Protein AF-A0A4V5N648-F1 (afdb_monomer_lite)

Secondary structure (DSSP, 8-state):
---------------------B--B---TTSTTTT-BEEEETTEEEESS-------HHHHHTTSS-S-SS--EEEEEBEEEES---TT--BEEE-TTT-BEEEPPTT-----TT-B---EEEEE-SS-EEEEETT--BPBP-

InterPro domains:
  IPR052820 PhiA domain-containing protein [PTHR42047] (5-139)

Foldseek 3Di:
DDDDDDDDDDDDDDPPPDFDKDWDADPDPPDPLHRFTFADDPQFTAGHDWHPADDDPVQVVVVQADPDRGWIWTDQAFFIFTSGRAALGWTWWQDPPPRTIGTDDGNHVDDDPPIGGTQWHWADDPPGIDIAHDPHGDGDYD

Sequence (142 aa):
MKTAIALASLAAFTTSVQAQYFGLTAIHSGSPIHFLPVNAAGGTLRLGGISAHYCPETVQHEGACPDT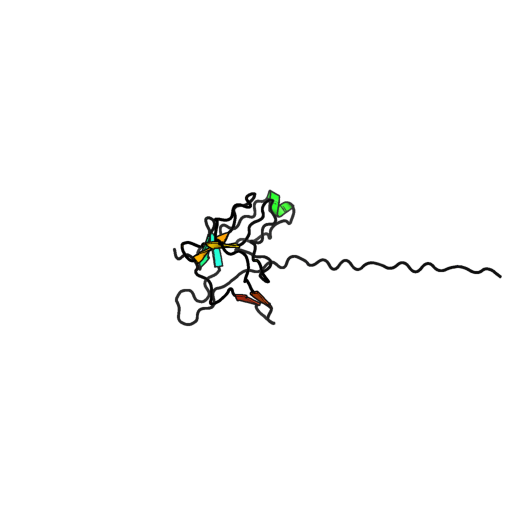VVTNFLGGNGGLSMGALVPGGQVAYVDPKCGAVKYTEPHSAFIPAGAVTDGFSFSQGSSFGILSWGEGFIAAGR

Radius of gyration: 19.96 Å; chains: 1; bounding box: 35×39×83 Å

Organism: NCBI:txid329885

Structure (mmCIF, N/CA/C/O backbone):
data_AF-A0A4V5N648-F1
#
_entry.id   AF-A0A4V5N648-F1
#
loop_
_atom_site.group_PDB
_atom_site.id
_atom_site.type_symbol
_atom_site.label_atom_id
_atom_site.label_alt_id
_atom_site.label_comp_id
_atom_site.label_asym_id
_atom_site.label_entity_id
_atom_site.label_seq_id
_atom_site.pdbx_PDB_ins_code
_atom_site.Cartn_x
_atom_site.Cartn_y
_atom_site.Cartn_z
_atom_site.occupancy
_atom_site.B_iso_or_equiv
_atom_site.auth_seq_id
_atom_site.auth_comp_id
_atom_site.auth_asym_id
_atom_site.auth_atom_id
_atom_site.pdbx_PDB_model_num
ATOM 1 N N . MET A 1 1 ? -19.433 19.936 -65.448 1.00 37.94 1 MET A N 1
ATOM 2 C CA . MET A 1 1 ? -19.658 20.333 -64.041 1.00 37.94 1 MET A CA 1
ATOM 3 C C . MET A 1 1 ? -18.970 19.277 -63.182 1.00 37.94 1 MET A C 1
ATOM 5 O O . MET A 1 1 ? -19.288 18.109 -63.343 1.00 37.94 1 MET A O 1
ATOM 9 N N . LYS A 1 2 ? -17.920 19.642 -62.435 1.00 38.72 2 LYS A N 1
ATOM 10 C CA . LYS A 1 2 ? -17.055 18.714 -61.679 1.00 38.72 2 LYS A CA 1
ATOM 11 C C . LYS A 1 2 ? -17.545 18.654 -60.232 1.00 38.72 2 LYS A C 1
ATOM 13 O O . LYS A 1 2 ? -17.472 19.661 -59.540 1.00 38.72 2 LYS A O 1
ATOM 18 N N . THR A 1 3 ? -18.046 17.506 -59.792 1.00 44.34 3 THR A N 1
ATOM 19 C CA . THR A 1 3 ? -18.434 17.261 -58.397 1.00 44.34 3 THR A CA 1
ATOM 20 C C . THR A 1 3 ? -17.281 16.581 -57.668 1.00 44.34 3 THR A C 1
ATOM 22 O O . THR A 1 3 ? -16.911 15.461 -58.013 1.00 44.34 3 THR A O 1
ATOM 25 N N . ALA A 1 4 ? -16.699 17.264 -56.683 1.00 47.47 4 ALA A N 1
ATOM 26 C CA . ALA A 1 4 ? -15.734 16.688 -55.754 1.00 47.47 4 ALA A CA 1
ATOM 27 C C . ALA A 1 4 ? -16.480 16.195 -54.506 1.00 47.47 4 ALA A C 1
ATOM 29 O O . ALA A 1 4 ? -17.243 16.946 -53.903 1.00 47.47 4 ALA A O 1
ATOM 30 N N . ILE A 1 5 ? -16.271 14.931 -54.141 1.00 55.22 5 ILE A N 1
ATOM 31 C CA . ILE A 1 5 ? -16.789 14.335 -52.907 1.00 55.22 5 ILE A CA 1
ATOM 32 C C . ILE A 1 5 ? -15.727 14.561 -51.830 1.00 55.22 5 ILE A C 1
ATOM 34 O O . ILE A 1 5 ? -14.611 14.059 -51.946 1.00 55.22 5 ILE A O 1
ATOM 38 N N . ALA A 1 6 ? -16.060 15.346 -50.807 1.00 50.88 6 ALA A N 1
ATOM 39 C CA . ALA A 1 6 ? -15.207 15.538 -49.641 1.00 50.88 6 ALA A CA 1
ATOM 40 C C . ALA A 1 6 ? -15.449 14.399 -48.637 1.00 50.88 6 ALA A C 1
ATOM 42 O O . ALA A 1 6 ? -16.556 14.237 -48.127 1.00 50.88 6 ALA A O 1
ATOM 43 N N . LEU A 1 7 ? -14.410 13.607 -48.366 1.00 53.62 7 LEU A N 1
ATOM 44 C CA . LEU A 1 7 ? -14.378 12.615 -47.292 1.00 53.62 7 LEU A CA 1
ATOM 45 C C . LEU A 1 7 ? -13.998 13.320 -45.984 1.00 53.62 7 LEU A C 1
ATOM 47 O O . LEU A 1 7 ? -12.883 13.820 -45.854 1.00 53.62 7 LEU A O 1
ATOM 51 N N . ALA A 1 8 ? -14.919 13.362 -45.022 1.00 54.91 8 ALA A N 1
ATOM 52 C CA . ALA A 1 8 ? -14.635 13.817 -43.665 1.00 54.91 8 ALA A CA 1
ATOM 53 C C . ALA A 1 8 ? -14.070 12.648 -42.842 1.00 54.91 8 ALA A C 1
ATOM 55 O O . ALA A 1 8 ? -14.751 11.649 -42.614 1.00 54.91 8 ALA A O 1
ATOM 56 N N . SER A 1 9 ? -12.816 12.757 -42.414 1.00 57.72 9 SER A N 1
ATOM 57 C CA . SER A 1 9 ? -12.150 11.805 -41.525 1.00 57.72 9 SER A CA 1
ATOM 58 C C . SER A 1 9 ? -12.596 12.022 -40.073 1.00 57.72 9 SER A C 1
ATOM 60 O O . SER A 1 9 ? -12.344 13.073 -39.487 1.00 57.72 9 SER A O 1
ATOM 62 N N . LEU A 1 10 ? -13.244 11.017 -39.471 1.00 57.16 10 LEU A N 1
ATOM 63 C CA . LEU A 1 10 ? -13.472 10.966 -38.023 1.00 57.16 10 LEU A CA 1
ATOM 64 C C . LEU A 1 10 ? -12.141 10.654 -37.323 1.00 57.16 10 LEU A C 1
ATOM 66 O O . LEU A 1 10 ? -11.649 9.529 -37.390 1.00 57.16 10 LEU A O 1
ATOM 70 N N . ALA A 1 11 ? -11.565 11.639 -36.638 1.00 60.41 11 ALA A N 1
ATOM 71 C CA . ALA A 1 11 ? -10.497 11.396 -35.678 1.00 60.41 11 ALA A CA 1
ATOM 72 C C . ALA A 1 11 ? -11.112 10.812 -34.395 1.00 60.41 11 ALA A C 1
ATOM 74 O O . ALA A 1 11 ? -11.889 11.478 -33.711 1.00 60.41 11 ALA A O 1
ATOM 75 N N . ALA A 1 12 ? -10.794 9.556 -34.079 1.00 58.69 12 ALA A N 1
ATOM 76 C CA . ALA A 1 12 ? -11.140 8.959 -32.797 1.00 58.69 12 ALA A CA 1
ATOM 77 C C . ALA A 1 12 ? -10.237 9.558 -31.707 1.00 58.69 12 ALA A C 1
ATOM 79 O O . ALA A 1 12 ? -9.022 9.373 -31.730 1.00 58.69 12 ALA A O 1
ATOM 80 N N . PHE A 1 13 ? -10.824 10.283 -30.754 1.00 57.81 13 PHE A N 1
ATOM 81 C CA . PHE A 1 13 ? -10.112 10.748 -29.567 1.00 57.81 13 PHE A CA 1
ATOM 82 C C . PHE A 1 13 ? -9.924 9.565 -28.615 1.00 57.81 13 PHE A C 1
ATOM 84 O O . PHE A 1 13 ? -10.855 9.158 -27.923 1.00 57.81 13 PHE A O 1
ATOM 91 N N . THR A 1 14 ? -8.725 8.989 -28.578 1.00 53.81 14 THR A N 1
ATOM 92 C CA . THR A 1 14 ? -8.356 8.046 -27.522 1.00 53.81 14 THR A CA 1
ATOM 93 C C . THR A 1 14 ? -8.073 8.853 -26.259 1.00 53.81 14 THR A C 1
ATOM 95 O O . THR A 1 14 ? -7.014 9.468 -26.136 1.00 53.81 14 THR A O 1
ATOM 98 N N . THR A 1 15 ? -9.015 8.898 -25.319 1.00 48.41 15 THR A N 1
ATOM 99 C CA . THR A 1 15 ? -8.741 9.435 -23.984 1.00 48.41 15 THR A CA 1
ATOM 100 C C . THR A 1 15 ? -7.768 8.490 -23.286 1.00 48.41 15 THR A C 1
ATOM 102 O O . THR A 1 15 ? -8.157 7.403 -22.858 1.00 48.41 15 THR A O 1
ATOM 105 N N . SER A 1 16 ? -6.497 8.873 -23.183 1.00 49.00 16 SER A N 1
ATOM 106 C CA . SER A 1 16 ? -5.552 8.184 -22.312 1.00 49.00 16 SER A CA 1
ATOM 107 C C . SER A 1 16 ? -5.986 8.429 -20.868 1.00 49.00 16 SER A C 1
ATOM 109 O O . SER A 1 16 ? -5.753 9.509 -20.322 1.00 49.00 16 SER A O 1
ATOM 111 N N . VAL A 1 17 ? -6.643 7.450 -20.243 1.00 51.03 17 VAL A N 1
ATOM 112 C CA . VAL A 1 17 ? -6.759 7.416 -18.782 1.00 51.03 17 VAL A CA 1
ATOM 113 C C . VAL A 1 17 ? -5.347 7.172 -18.269 1.00 51.03 17 VAL A C 1
ATOM 115 O O . VAL A 1 17 ? -4.882 6.037 -18.203 1.00 51.03 17 VAL A O 1
ATOM 118 N N . GLN A 1 18 ? -4.614 8.250 -18.001 1.00 53.19 18 GLN A N 1
ATOM 119 C CA . GLN A 1 18 ? -3.328 8.147 -17.336 1.00 53.19 18 GLN A CA 1
ATOM 120 C C . GLN A 1 18 ? -3.585 7.544 -15.957 1.00 53.19 18 GLN A C 1
ATOM 122 O O . GLN A 1 18 ? -4.403 8.064 -15.197 1.00 53.19 18 GLN A O 1
ATOM 127 N N . ALA A 1 19 ? -2.920 6.427 -15.661 1.00 61.88 19 ALA A N 1
ATOM 128 C CA . ALA A 1 19 ? -2.990 5.791 -14.358 1.00 61.88 19 ALA A CA 1
ATOM 129 C C . ALA A 1 19 ? -2.605 6.829 -13.291 1.00 61.88 19 ALA A C 1
ATOM 131 O O . ALA A 1 19 ? -1.474 7.319 -13.268 1.00 61.88 19 ALA A O 1
ATOM 132 N N . GLN A 1 20 ? -3.574 7.237 -12.468 1.00 83.25 20 GLN A N 1
ATOM 133 C CA . GLN A 1 20 ? -3.330 8.207 -11.409 1.00 83.25 20 GLN A CA 1
ATOM 134 C C . GLN A 1 20 ? -2.793 7.475 -10.193 1.00 83.25 20 GLN A C 1
ATOM 136 O O . GLN A 1 20 ? -3.529 6.785 -9.490 1.00 83.25 20 GLN A O 1
ATOM 141 N N . TYR A 1 21 ? -1.492 7.631 -9.976 1.00 91.62 21 TYR A N 1
ATOM 142 C CA . TYR A 1 21 ? -0.832 7.161 -8.774 1.00 91.62 21 TYR A CA 1
ATOM 143 C C . TYR A 1 21 ? -1.155 8.083 -7.607 1.00 91.62 21 TYR A C 1
ATOM 145 O O . TYR A 1 21 ? -1.058 9.306 -7.725 1.00 91.62 21 TYR A O 1
ATOM 153 N N . PHE A 1 22 ? -1.485 7.500 -6.462 1.00 92.56 22 PHE A N 1
ATOM 154 C CA . PHE A 1 22 ? -1.695 8.246 -5.227 1.00 92.56 22 PHE A CA 1
ATOM 155 C C . PHE A 1 22 ? -1.029 7.551 -4.043 1.00 92.56 22 PHE A C 1
ATOM 157 O O . PHE A 1 22 ? -0.921 6.327 -3.999 1.00 92.56 22 PHE A O 1
ATOM 164 N N . GLY A 1 23 ? -0.569 8.349 -3.081 1.00 94.38 23 GLY A N 1
ATOM 165 C CA . GLY A 1 23 ? -0.186 7.872 -1.755 1.00 94.38 23 GLY A CA 1
ATOM 166 C C . GLY A 1 23 ? -1.377 7.920 -0.801 1.00 94.38 23 GLY A C 1
ATOM 167 O O . GLY A 1 23 ? -2.393 8.555 -1.087 1.00 94.38 23 GLY A O 1
ATOM 168 N N . LEU A 1 24 ? -1.245 7.269 0.351 1.00 94.50 24 LEU A N 1
ATOM 169 C CA . LEU A 1 24 ? -2.279 7.252 1.381 1.00 94.50 24 LEU A CA 1
ATOM 170 C C . LEU A 1 24 ? -1.702 7.677 2.729 1.00 94.50 24 LEU A C 1
ATOM 172 O O . LEU A 1 24 ? -0.587 7.302 3.095 1.00 94.50 24 LEU A O 1
ATOM 176 N N . THR A 1 25 ? -2.517 8.399 3.487 1.00 93.88 25 THR A N 1
ATOM 177 C CA . THR A 1 25 ? -2.222 8.844 4.848 1.00 93.88 25 THR A CA 1
ATOM 178 C C . THR A 1 25 ? -3.416 8.511 5.730 1.00 93.88 25 THR A C 1
ATOM 180 O O . THR A 1 25 ? -4.558 8.779 5.358 1.00 93.88 25 THR A O 1
ATOM 183 N N . ALA A 1 26 ? -3.170 7.928 6.900 1.00 92.94 26 ALA A N 1
ATOM 184 C CA . ALA A 1 26 ? -4.226 7.552 7.826 1.00 92.94 26 ALA A CA 1
ATOM 185 C C . ALA A 1 26 ? -4.859 8.781 8.489 1.00 92.94 26 ALA A C 1
ATOM 187 O O . ALA A 1 26 ? -4.176 9.619 9.077 1.00 92.94 26 ALA A O 1
ATOM 188 N N . ILE A 1 27 ? -6.188 8.849 8.460 1.00 90.25 27 ILE A N 1
ATOM 189 C CA . ILE A 1 27 ? -6.969 9.896 9.119 1.00 90.25 27 ILE A CA 1
ATOM 190 C C . ILE A 1 27 ? -7.765 9.263 10.257 1.00 90.25 27 ILE A C 1
ATOM 192 O O . ILE A 1 27 ? -8.866 8.763 10.069 1.00 90.25 27 ILE A O 1
ATOM 196 N N . HIS A 1 28 ? -7.192 9.286 11.460 1.00 89.31 28 HIS A N 1
ATOM 197 C CA . HIS A 1 28 ? -7.882 8.877 12.684 1.00 89.31 28 HIS A CA 1
ATOM 198 C C . HIS A 1 28 ? -7.652 9.888 13.816 1.00 89.31 28 HIS A C 1
ATOM 200 O O . HIS A 1 28 ? -6.694 9.762 14.575 1.00 89.31 28 HIS A O 1
ATOM 206 N N . SER A 1 29 ? -8.504 10.910 13.921 1.00 91.31 29 SER A N 1
ATOM 207 C CA . SER A 1 29 ? -8.346 11.974 14.927 1.00 91.31 29 SER A CA 1
ATOM 208 C C . SER A 1 29 ? -8.208 11.409 16.350 1.00 91.31 29 SER A C 1
ATOM 210 O O . SER A 1 29 ? -8.825 10.398 16.687 1.00 91.31 29 SER A O 1
ATOM 212 N N . GLY A 1 30 ? -7.363 12.037 17.172 1.00 93.06 30 GLY A N 1
ATOM 213 C CA . GLY A 1 30 ? -7.132 11.637 18.565 1.00 93.06 30 GLY A CA 1
ATOM 214 C C . GLY A 1 30 ? -6.366 10.321 18.765 1.00 93.06 30 GLY A C 1
ATOM 215 O O . GLY A 1 30 ? -6.287 9.847 19.894 1.00 93.06 30 GLY A O 1
ATOM 216 N N . SER A 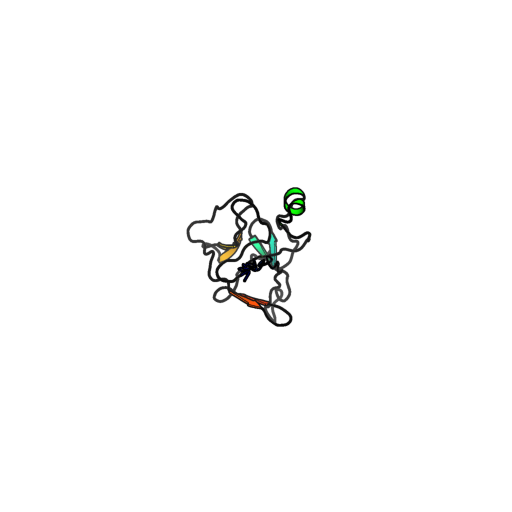1 31 ? -5.798 9.728 17.709 1.00 92.19 31 SER A N 1
ATOM 217 C CA . SER A 1 31 ? -5.030 8.478 17.788 1.00 92.19 31 SER A CA 1
ATOM 218 C C . SER A 1 31 ? -3.574 8.664 17.349 1.00 92.19 31 SER A C 1
ATOM 220 O O . SER A 1 31 ? -3.317 9.460 16.444 1.00 92.19 31 SER A O 1
ATOM 222 N N . PRO A 1 32 ? -2.612 7.896 17.902 1.00 91.75 32 PRO A N 1
ATOM 223 C CA . PRO A 1 32 ? -1.211 7.920 17.467 1.00 91.75 32 PRO A CA 1
ATOM 224 C C . PRO A 1 32 ? -0.991 7.555 15.995 1.00 91.75 32 PRO A C 1
ATOM 226 O O . PRO A 1 32 ? 0.081 7.813 15.458 1.00 91.75 32 PRO A O 1
ATOM 229 N N . ILE A 1 33 ? -1.982 6.937 15.345 1.00 90.56 33 ILE A N 1
ATOM 230 C CA . ILE A 1 33 ? -1.899 6.596 13.921 1.00 90.56 33 ILE A CA 1
ATOM 231 C C . ILE A 1 33 ? -2.315 7.747 12.998 1.00 90.56 33 ILE A C 1
ATOM 233 O O . ILE A 1 33 ? -2.187 7.625 11.780 1.00 90.56 33 ILE A O 1
ATOM 237 N N . HIS A 1 34 ? -2.841 8.847 13.546 1.00 94.06 34 HIS A N 1
ATOM 238 C CA . HIS A 1 34 ? -3.237 10.004 12.753 1.00 94.06 34 HIS A CA 1
ATOM 239 C C . HIS A 1 34 ? -2.036 10.561 11.982 1.00 94.06 34 HIS A C 1
ATOM 241 O O . HIS A 1 34 ? -0.963 10.759 12.545 1.00 94.06 34 HIS A O 1
ATOM 247 N N . PHE A 1 35 ? -2.233 10.811 10.692 1.00 94.31 35 PHE A N 1
ATOM 248 C CA . PHE A 1 35 ? -1.220 11.273 9.746 1.00 94.31 35 PHE A CA 1
ATOM 249 C C . PHE A 1 35 ? -0.036 10.333 9.505 1.00 94.31 35 PHE A C 1
ATOM 251 O O . PHE A 1 35 ? 0.929 10.726 8.848 1.00 94.31 35 PHE A O 1
ATOM 258 N N . LEU A 1 36 ? -0.107 9.074 9.946 1.00 95.50 36 LEU A N 1
ATOM 259 C CA . LEU A 1 36 ? 0.884 8.094 9.523 1.00 95.50 36 LEU A CA 1
ATOM 260 C C . LEU A 1 36 ? 0.671 7.718 8.046 1.00 95.50 36 LEU A C 1
ATOM 262 O O . LEU A 1 36 ? -0.467 7.457 7.643 1.00 95.50 36 LEU A O 1
ATOM 266 N N . PRO A 1 37 ? 1.740 7.654 7.232 1.00 94.94 37 PRO A N 1
ATOM 267 C CA . PRO A 1 37 ? 1.641 7.186 5.853 1.00 94.94 37 PRO A CA 1
ATOM 268 C C . PRO A 1 37 ? 1.267 5.703 5.817 1.00 94.94 37 PRO A C 1
ATOM 270 O O . PRO A 1 37 ? 1.670 4.941 6.696 1.00 94.94 37 PRO A O 1
ATOM 273 N N . VAL A 1 38 ? 0.541 5.274 4.789 1.00 94.56 38 VAL A N 1
ATOM 274 C CA . VAL A 1 38 ? 0.319 3.848 4.523 1.00 94.56 38 VAL A CA 1
ATOM 275 C C . VAL A 1 38 ? 1.452 3.344 3.638 1.00 94.56 38 VAL A C 1
ATOM 277 O O . VAL A 1 38 ? 1.575 3.753 2.486 1.00 94.56 38 VAL A O 1
ATOM 280 N N . ASN A 1 39 ? 2.267 2.442 4.171 1.00 96.00 39 ASN A N 1
ATOM 281 C CA . ASN A 1 39 ? 3.448 1.909 3.510 1.00 96.00 39 ASN A CA 1
ATOM 282 C C . ASN A 1 39 ? 3.337 0.404 3.259 1.00 96.00 39 ASN A C 1
ATOM 284 O O . ASN A 1 39 ? 2.918 -0.369 4.120 1.00 96.00 39 ASN A O 1
ATOM 288 N N . ALA A 1 40 ? 3.791 -0.025 2.090 1.00 95.62 40 ALA A N 1
ATOM 289 C CA . ALA A 1 40 ? 4.012 -1.412 1.734 1.00 95.62 40 ALA A CA 1
ATOM 290 C C . ALA A 1 40 ? 5.253 -1.945 2.455 1.00 95.62 40 ALA A C 1
ATOM 292 O O . ALA A 1 40 ? 6.332 -1.374 2.324 1.00 95.62 40 ALA A O 1
ATOM 293 N N . ALA A 1 41 ? 5.130 -3.055 3.182 1.00 94.88 41 ALA A N 1
ATOM 294 C CA . ALA A 1 41 ? 6.277 -3.740 3.774 1.00 94.88 41 ALA A CA 1
ATOM 295 C C . ALA A 1 41 ? 5.992 -5.235 3.964 1.00 94.88 41 ALA A C 1
ATOM 297 O O . ALA A 1 41 ? 5.053 -5.606 4.670 1.00 94.88 41 ALA A O 1
ATOM 298 N N . GLY A 1 42 ? 6.813 -6.096 3.352 1.00 92.12 42 GLY A N 1
ATOM 299 C CA . GLY A 1 42 ? 6.730 -7.552 3.525 1.00 92.12 42 GLY A CA 1
ATOM 300 C C . GLY A 1 42 ? 5.366 -8.148 3.154 1.00 92.12 42 GLY A C 1
ATOM 301 O O . GLY A 1 42 ? 4.818 -8.940 3.918 1.00 92.12 42 GLY A O 1
ATOM 302 N N . GLY A 1 43 ? 4.767 -7.710 2.040 1.00 93.50 43 GLY A N 1
ATOM 303 C CA . GLY A 1 43 ? 3.461 -8.197 1.571 1.00 93.50 43 GLY A CA 1
ATOM 304 C C . GLY A 1 43 ? 2.251 -7.676 2.359 1.00 93.50 43 GLY A C 1
ATOM 305 O O . GLY A 1 43 ? 1.152 -8.208 2.219 1.00 93.50 43 GLY A O 1
ATOM 306 N N . THR A 1 44 ? 2.436 -6.676 3.229 1.00 93.88 44 THR A N 1
ATOM 307 C CA . THR A 1 44 ? 1.369 -6.084 4.058 1.00 93.88 44 THR A CA 1
ATOM 308 C C . THR A 1 44 ? 1.398 -4.558 3.991 1.00 93.88 44 THR A C 1
ATOM 310 O O . THR A 1 44 ? 2.476 -3.968 3.885 1.00 93.88 44 THR A O 1
ATOM 313 N N . LEU A 1 45 ? 0.234 -3.908 4.069 1.00 93.75 45 LEU A N 1
ATOM 314 C CA . LEU A 1 45 ? 0.131 -2.460 4.255 1.00 93.75 45 LEU A CA 1
ATOM 315 C C . LEU A 1 45 ? 0.202 -2.113 5.748 1.00 93.75 45 LEU A C 1
ATOM 317 O O . LEU A 1 45 ? -0.539 -2.649 6.576 1.00 93.75 45 LEU A O 1
ATOM 321 N N . ARG A 1 46 ? 1.118 -1.213 6.097 1.00 92.69 46 ARG A N 1
ATOM 322 C CA . ARG A 1 46 ? 1.406 -0.775 7.466 1.00 92.69 46 ARG A CA 1
ATOM 323 C C . ARG A 1 46 ? 1.237 0.729 7.597 1.00 92.69 46 ARG A C 1
ATOM 325 O O . ARG A 1 46 ? 1.387 1.453 6.621 1.00 92.69 46 ARG A O 1
ATOM 332 N N . LEU A 1 47 ? 0.972 1.200 8.811 1.00 93.38 47 LEU A N 1
ATOM 333 C CA . LEU A 1 47 ? 0.978 2.632 9.114 1.00 93.38 47 LEU A CA 1
ATOM 334 C C . LEU A 1 47 ? 2.358 3.051 9.624 1.00 93.38 47 LEU A C 1
ATOM 336 O O . LEU A 1 47 ? 2.895 2.450 10.555 1.00 93.38 47 LEU A O 1
ATOM 340 N N . GLY A 1 48 ? 2.927 4.091 9.022 1.00 92.88 48 GLY A N 1
ATOM 341 C CA . GLY A 1 48 ? 4.264 4.588 9.325 1.00 92.88 48 GLY A CA 1
ATOM 342 C C . GLY A 1 48 ? 5.379 3.720 8.735 1.00 92.88 48 GLY A C 1
ATOM 343 O O . GLY A 1 48 ? 5.179 2.953 7.793 1.00 92.88 48 GLY A O 1
ATOM 344 N N . GLY A 1 49 ? 6.588 3.857 9.282 1.00 92.62 49 GLY A N 1
ATOM 345 C CA . GLY A 1 49 ? 7.765 3.112 8.823 1.00 92.62 49 GLY A CA 1
ATOM 346 C C . GLY A 1 49 ? 8.306 3.571 7.463 1.00 92.62 49 GLY A C 1
ATOM 347 O O . GLY A 1 49 ? 8.024 4.680 7.017 1.00 92.62 49 GLY A O 1
ATOM 348 N N . ILE A 1 50 ? 9.114 2.711 6.835 1.00 93.50 50 ILE A N 1
ATOM 349 C CA . ILE A 1 50 ? 9.715 2.937 5.512 1.00 93.50 50 ILE A CA 1
ATOM 350 C C . ILE A 1 50 ? 9.006 2.031 4.504 1.00 93.50 50 ILE A C 1
ATOM 352 O O . ILE A 1 50 ? 8.798 0.848 4.774 1.00 93.50 50 ILE A O 1
ATOM 356 N N . SER A 1 51 ? 8.641 2.596 3.356 1.00 95.69 51 SER A N 1
ATOM 357 C CA . SER A 1 51 ? 8.082 1.855 2.227 1.00 95.69 51 SER A CA 1
ATOM 358 C C . SER A 1 51 ? 9.122 0.905 1.629 1.00 95.69 51 SER A C 1
ATOM 360 O O . SER A 1 51 ? 10.248 1.298 1.342 1.00 95.69 51 SER A O 1
ATOM 362 N N . ALA A 1 52 ? 8.712 -0.333 1.388 1.00 95.06 52 ALA A N 1
ATOM 363 C CA . ALA A 1 52 ? 9.419 -1.342 0.608 1.00 95.06 52 ALA A CA 1
ATOM 364 C C . ALA A 1 52 ? 8.595 -1.730 -0.635 1.00 95.06 52 ALA A C 1
ATOM 366 O O . ALA A 1 52 ? 8.538 -2.899 -1.012 1.00 95.06 52 ALA A O 1
ATOM 367 N N . HIS A 1 53 ? 7.890 -0.759 -1.228 1.00 94.94 53 HIS A N 1
ATOM 368 C CA . HIS A 1 53 ? 7.143 -0.973 -2.466 1.00 94.94 53 HIS A CA 1
ATOM 369 C C . HIS A 1 53 ? 8.064 -1.436 -3.609 1.00 94.94 53 HIS A C 1
ATOM 371 O O . HIS A 1 53 ? 9.239 -1.074 -3.675 1.00 94.94 53 HIS A O 1
ATOM 377 N N . TYR A 1 54 ? 7.518 -2.251 -4.507 1.00 95.38 54 TYR A N 1
ATOM 378 C CA . TYR A 1 54 ? 8.272 -2.822 -5.615 1.00 95.38 54 TYR A CA 1
ATOM 379 C C . TYR A 1 54 ? 8.361 -1.842 -6.791 1.00 95.38 54 TYR A C 1
ATOM 381 O O . TYR A 1 54 ? 7.344 -1.540 -7.409 1.00 95.38 54 TYR A O 1
ATOM 389 N N . CYS A 1 55 ? 9.570 -1.376 -7.109 1.00 95.56 55 CYS A N 1
ATOM 390 C CA . CYS A 1 55 ? 9.868 -0.601 -8.317 1.00 95.56 55 CYS A CA 1
ATOM 391 C C . CYS A 1 55 ? 11.368 -0.717 -8.668 1.00 95.56 55 CYS A C 1
ATOM 393 O O . CYS A 1 55 ? 12.140 0.200 -8.393 1.00 95.56 55 CYS A O 1
ATOM 395 N N . PRO A 1 56 ? 11.842 -1.873 -9.174 1.00 94.81 56 PRO A N 1
ATOM 396 C CA . PRO A 1 56 ? 13.230 -2.011 -9.613 1.00 94.81 56 PRO A CA 1
ATOM 397 C C . PRO A 1 56 ? 13.497 -1.189 -10.883 1.00 94.81 56 PRO A C 1
ATOM 399 O O . PRO A 1 56 ? 12.578 -0.921 -11.656 1.00 94.81 56 PRO A O 1
ATOM 402 N N . GLU A 1 57 ? 14.770 -0.863 -11.132 1.00 95.31 57 GLU A N 1
ATOM 403 C CA . GLU A 1 57 ? 15.208 -0.012 -12.253 1.00 95.31 57 GLU A CA 1
ATOM 404 C C . GLU A 1 57 ? 14.680 -0.484 -13.615 1.00 95.31 57 GLU A C 1
ATOM 406 O O . GLU A 1 57 ? 14.259 0.332 -14.427 1.00 95.31 57 GLU A O 1
ATOM 411 N N . THR A 1 58 ? 14.618 -1.797 -13.855 1.00 94.06 58 THR A N 1
ATOM 412 C CA . THR A 1 58 ? 14.092 -2.352 -15.112 1.00 94.06 58 THR A CA 1
ATOM 413 C C . THR A 1 58 ? 12.618 -2.009 -15.335 1.00 94.06 58 THR A C 1
ATOM 415 O O . THR A 1 58 ? 12.249 -1.563 -16.415 1.00 94.06 58 THR A O 1
ATOM 418 N N . VAL A 1 59 ? 11.782 -2.150 -14.304 1.00 93.69 59 VAL A N 1
ATOM 419 C CA . VAL A 1 59 ? 10.341 -1.836 -14.358 1.00 93.69 59 VAL A CA 1
ATOM 420 C C . VAL A 1 59 ? 10.124 -0.323 -14.401 1.00 93.69 59 VAL A C 1
ATOM 422 O O . VAL A 1 59 ? 9.242 0.173 -15.101 1.00 93.69 59 VAL A O 1
ATOM 425 N N . GLN A 1 60 ? 10.961 0.431 -13.691 1.00 94.25 60 GLN A N 1
ATOM 426 C CA . GLN A 1 60 ? 10.941 1.888 -13.721 1.00 94.25 60 GLN A CA 1
ATOM 427 C C . GLN A 1 60 ? 11.296 2.440 -15.109 1.00 94.25 60 GLN A C 1
ATOM 429 O O . GLN A 1 60 ? 10.619 3.344 -15.592 1.00 94.25 60 GLN A O 1
ATOM 434 N N . HIS A 1 61 ? 12.322 1.894 -15.768 1.00 93.44 61 HIS A N 1
ATOM 435 C CA . HIS A 1 61 ? 12.758 2.326 -17.099 1.00 93.44 61 HIS A CA 1
AT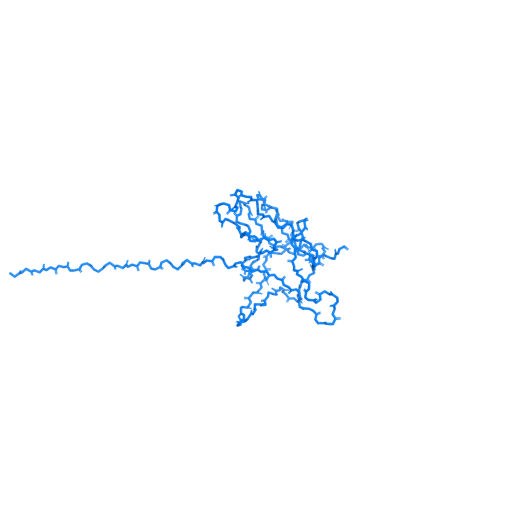OM 436 C C . HIS A 1 61 ? 11.673 2.113 -18.165 1.00 93.44 61 HIS A C 1
ATOM 438 O O . HIS A 1 61 ? 11.558 2.892 -19.108 1.00 93.44 61 HIS A O 1
ATOM 444 N N . GLU A 1 62 ? 10.830 1.098 -17.976 1.00 93.00 62 GLU A N 1
ATOM 445 C CA . GLU A 1 62 ? 9.646 0.836 -18.799 1.00 93.00 62 GLU A CA 1
ATOM 446 C C . GLU A 1 62 ? 8.458 1.763 -18.471 1.00 93.00 62 GLU A C 1
ATOM 448 O O . GLU A 1 62 ? 7.416 1.697 -19.123 1.00 93.00 62 GLU A O 1
ATOM 453 N N . GLY A 1 63 ? 8.583 2.634 -17.464 1.00 91.25 63 GLY A N 1
ATOM 454 C CA . GLY A 1 63 ? 7.505 3.503 -16.987 1.00 91.25 63 GLY A CA 1
ATOM 455 C C . GLY A 1 63 ? 6.388 2.748 -16.259 1.00 91.25 63 GLY A C 1
ATOM 45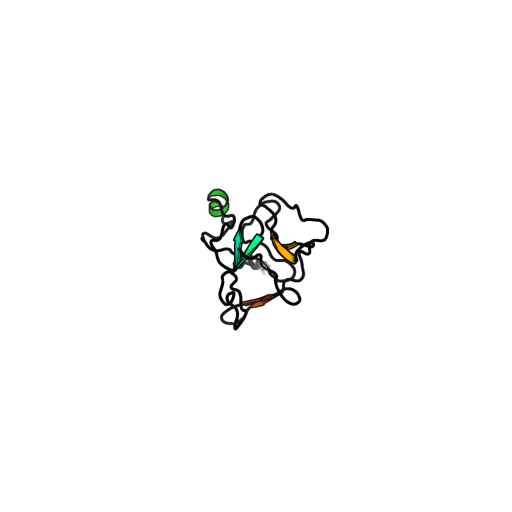6 O O . GLY A 1 63 ? 5.297 3.288 -16.067 1.00 91.25 63 GLY A O 1
ATOM 457 N N . ALA A 1 64 ? 6.642 1.501 -15.854 1.00 93.00 64 ALA A N 1
ATOM 458 C CA . ALA A 1 64 ? 5.667 0.614 -15.232 1.00 93.00 64 ALA A CA 1
ATOM 459 C C . ALA A 1 64 ? 5.552 0.805 -13.708 1.00 93.00 64 ALA A C 1
ATOM 461 O O . ALA A 1 64 ? 4.736 0.150 -13.064 1.00 93.00 64 ALA A O 1
ATOM 462 N N . CYS A 1 65 ? 6.328 1.714 -13.119 1.00 94.31 65 CYS A N 1
ATOM 463 C CA . CYS A 1 65 ? 6.131 2.202 -11.758 1.00 94.31 65 CYS A CA 1
ATOM 464 C C . CYS A 1 65 ? 6.671 3.635 -11.604 1.00 94.31 65 CYS A C 1
ATOM 466 O O . CYS A 1 65 ? 7.588 4.022 -12.334 1.00 94.31 65 CYS A O 1
ATOM 468 N N . PRO A 1 66 ? 6.129 4.443 -10.675 1.00 92.75 66 PRO A N 1
ATOM 469 C CA . PRO A 1 66 ? 6.648 5.782 -10.406 1.00 92.75 66 PRO A CA 1
ATOM 470 C C . PRO A 1 66 ? 8.027 5.750 -9.745 1.00 92.75 66 PRO A C 1
ATOM 472 O O . PRO A 1 66 ? 8.244 4.983 -8.809 1.00 92.75 66 PRO A O 1
ATOM 475 N N . ASP A 1 67 ? 8.917 6.655 -10.160 1.00 92.06 67 ASP A N 1
ATOM 476 C CA . ASP A 1 67 ? 10.182 6.906 -9.465 1.00 92.06 67 ASP A CA 1
ATOM 477 C C . ASP A 1 67 ? 9.941 7.658 -8.155 1.00 92.06 67 ASP A C 1
ATOM 479 O O . ASP A 1 67 ? 9.834 8.885 -8.102 1.00 92.06 67 ASP A O 1
ATOM 483 N N . THR A 1 68 ? 9.749 6.899 -7.082 1.00 92.12 68 THR A N 1
ATOM 484 C CA . THR A 1 68 ? 9.514 7.448 -5.757 1.00 92.12 68 THR A CA 1
ATOM 485 C C . THR A 1 68 ? 9.965 6.481 -4.675 1.00 92.12 68 THR A C 1
ATOM 487 O O . THR A 1 68 ? 10.162 5.296 -4.906 1.00 92.12 68 THR A O 1
ATOM 490 N N . VAL A 1 69 ? 10.114 6.997 -3.459 1.00 91.69 69 VAL A N 1
ATOM 491 C CA . VAL A 1 69 ? 10.437 6.209 -2.264 1.00 91.69 69 VAL A CA 1
ATOM 492 C C . VAL A 1 69 ? 9.207 5.923 -1.405 1.00 91.69 69 VAL A C 1
ATOM 494 O O . VAL A 1 69 ? 9.305 5.204 -0.414 1.00 91.69 69 VAL A O 1
ATOM 497 N N . VAL A 1 70 ? 8.044 6.486 -1.747 1.00 92.56 70 VAL A N 1
ATOM 498 C CA . VAL A 1 70 ? 6.795 6.291 -0.999 1.00 92.56 70 VAL A CA 1
ATOM 499 C C . VAL A 1 70 ? 5.939 5.215 -1.650 1.00 92.56 70 VAL A C 1
ATOM 501 O O . VAL A 1 70 ? 5.997 4.995 -2.855 1.00 92.56 70 VAL A O 1
ATOM 504 N N . THR A 1 71 ? 5.113 4.537 -0.859 1.00 96.44 71 THR A N 1
ATOM 505 C CA . THR A 1 71 ? 4.135 3.616 -1.438 1.00 96.44 71 THR A CA 1
ATOM 506 C C . THR A 1 71 ? 3.107 4.392 -2.252 1.00 96.44 71 THR A C 1
ATOM 508 O O . THR A 1 71 ? 2.551 5.388 -1.790 1.00 96.44 71 THR A O 1
ATOM 511 N N . ASN A 1 72 ? 2.856 3.910 -3.463 1.00 95.50 72 ASN A N 1
ATOM 512 C CA . ASN A 1 72 ? 1.864 4.447 -4.374 1.00 95.50 72 ASN A CA 1
ATOM 513 C C . ASN A 1 72 ? 0.866 3.351 -4.766 1.00 95.50 72 ASN A C 1
ATOM 515 O O . ASN A 1 72 ? 1.166 2.154 -4.731 1.00 95.50 72 ASN A O 1
ATOM 519 N N . PHE A 1 73 ? -0.338 3.787 -5.107 1.00 95.38 73 PHE A N 1
ATOM 520 C CA . PHE A 1 73 ? -1.472 2.934 -5.409 1.00 95.38 73 PHE A CA 1
ATOM 521 C C . PHE A 1 73 ? -2.165 3.381 -6.688 1.00 95.38 73 PHE A C 1
ATOM 523 O O . PHE A 1 73 ? -2.006 4.517 -7.135 1.00 95.38 73 PHE A O 1
ATOM 530 N N . LEU A 1 74 ? -2.956 2.469 -7.237 1.00 93.50 74 LEU A N 1
ATOM 531 C CA . LEU A 1 74 ? -3.815 2.651 -8.394 1.00 93.50 74 LEU A CA 1
ATOM 532 C C . LEU A 1 74 ? -5.218 2.121 -8.090 1.00 93.50 74 LEU A C 1
ATOM 534 O O . LEU A 1 74 ? -5.394 1.172 -7.320 1.00 93.50 74 LEU A O 1
ATOM 538 N N . GLY A 1 75 ? -6.214 2.696 -8.761 1.00 92.25 75 GLY A N 1
ATOM 539 C CA . GLY A 1 75 ? -7.606 2.268 -8.656 1.00 92.25 75 GLY A CA 1
ATOM 540 C C . GLY A 1 75 ? -8.305 2.876 -7.445 1.00 92.25 75 GLY A C 1
ATOM 541 O O . GLY A 1 75 ? -8.309 4.090 -7.271 1.00 92.25 75 GLY A O 1
ATOM 542 N N . GLY A 1 76 ? -8.933 2.029 -6.636 1.00 90.44 76 GLY A N 1
ATOM 543 C CA . GLY A 1 76 ? -9.726 2.429 -5.481 1.00 90.44 76 GLY A CA 1
ATOM 544 C C . GLY A 1 76 ? -11.224 2.532 -5.753 1.00 90.44 76 GLY A C 1
ATOM 545 O O . GLY A 1 76 ? -11.933 2.972 -4.871 1.00 90.44 76 GLY A O 1
ATOM 546 N N . ASN A 1 77 ? -11.735 2.125 -6.918 1.00 90.25 77 ASN A N 1
ATOM 547 C CA . ASN A 1 77 ? -13.177 2.060 -7.182 1.00 90.25 77 ASN A CA 1
ATOM 548 C C . ASN A 1 77 ? -13.556 0.619 -7.553 1.00 90.25 77 ASN A C 1
ATOM 550 O O . ASN A 1 77 ? -13.404 0.200 -8.700 1.00 90.25 77 ASN A O 1
ATOM 554 N N . GLY A 1 78 ? -13.944 -0.171 -6.557 1.00 91.94 78 GLY A N 1
ATOM 555 C CA . GLY A 1 78 ? -13.994 -1.628 -6.628 1.00 91.94 78 GLY A CA 1
ATOM 556 C C . GLY A 1 78 ? -12.712 -2.231 -6.061 1.00 91.94 78 GLY A C 1
ATOM 557 O O . GLY A 1 78 ? -12.695 -2.606 -4.897 1.00 91.94 78 GLY A O 1
ATOM 558 N N . GLY A 1 79 ? -11.641 -2.303 -6.854 1.00 93.31 79 GLY A N 1
ATOM 559 C CA . GLY A 1 79 ? -10.350 -2.870 -6.435 1.00 93.31 79 GLY A CA 1
ATOM 560 C C . GLY A 1 79 ? -9.261 -1.822 -6.198 1.00 93.31 79 GLY A C 1
ATOM 561 O O . GLY A 1 79 ? -9.319 -0.720 -6.746 1.00 93.31 79 GLY A O 1
ATOM 562 N N . LEU A 1 80 ? -8.241 -2.183 -5.420 1.00 94.88 80 LEU A N 1
ATOM 563 C CA . LEU A 1 80 ? -7.041 -1.378 -5.171 1.00 94.88 80 LEU A CA 1
ATOM 564 C C . LEU A 1 80 ? -5.795 -2.173 -5.585 1.00 94.88 80 LEU A C 1
ATOM 566 O O . LEU A 1 80 ? -5.709 -3.376 -5.354 1.00 94.88 80 LEU A O 1
ATOM 570 N N . SER A 1 81 ? -4.822 -1.518 -6.209 1.00 95.25 81 SER A N 1
ATOM 571 C CA . SER A 1 81 ? -3.542 -2.128 -6.588 1.00 95.25 81 SER A CA 1
ATOM 572 C C . SER A 1 81 ? -2.373 -1.263 -6.139 1.00 95.25 81 SER A C 1
ATOM 574 O O . SER A 1 81 ? -2.508 -0.049 -6.000 1.00 95.25 81 SER A O 1
ATOM 576 N N . MET A 1 82 ? -1.218 -1.882 -5.925 1.00 96.00 82 MET A N 1
ATOM 577 C CA . MET A 1 82 ? 0.050 -1.173 -5.771 1.00 96.00 82 MET A CA 1
ATOM 578 C C . MET A 1 82 ? 0.431 -0.543 -7.115 1.00 96.00 82 MET A C 1
ATOM 580 O O . MET A 1 82 ? 0.068 -1.062 -8.170 1.00 96.00 82 MET A O 1
ATOM 584 N N . GLY A 1 83 ? 1.184 0.551 -7.113 1.00 94.81 83 GLY A N 1
ATOM 585 C CA . GLY A 1 83 ? 1.512 1.264 -8.347 1.00 94.81 83 GLY A CA 1
ATOM 586 C C . GLY A 1 83 ? 2.654 0.675 -9.178 1.00 94.81 83 GLY A C 1
ATOM 587 O O . GLY A 1 83 ? 3.289 1.411 -9.921 1.00 94.81 83 GLY A O 1
ATOM 588 N N . ALA A 1 84 ? 2.914 -0.631 -9.094 1.00 94.06 84 ALA A N 1
ATOM 589 C CA . ALA A 1 84 ? 3.790 -1.309 -10.049 1.00 94.06 84 ALA A CA 1
ATOM 590 C C . ALA A 1 84 ? 2.973 -2.210 -10.981 1.00 94.06 84 ALA A C 1
ATOM 592 O O . ALA A 1 84 ? 2.259 -3.110 -10.529 1.00 94.06 84 ALA A O 1
ATOM 593 N N . LEU A 1 85 ? 3.119 -1.979 -12.282 1.00 93.12 85 LEU A N 1
ATOM 594 C CA . LEU A 1 85 ? 2.473 -2.701 -13.369 1.00 93.12 85 LEU A CA 1
ATOM 595 C C . LEU A 1 85 ? 3.358 -3.880 -13.787 1.00 93.12 85 LEU A C 1
ATOM 597 O O . LEU A 1 85 ? 4.189 -3.776 -14.681 1.00 93.12 85 LEU A O 1
ATOM 601 N N . VAL A 1 86 ? 3.189 -5.012 -13.112 1.00 92.94 86 VAL A N 1
ATOM 602 C CA . VAL A 1 86 ? 3.967 -6.239 -13.343 1.00 92.94 86 VAL A CA 1
ATOM 603 C C . VAL A 1 86 ? 3.047 -7.410 -13.684 1.00 92.94 86 VAL A C 1
ATOM 605 O O . VAL A 1 86 ? 1.872 -7.380 -13.305 1.00 92.94 86 VAL A O 1
ATOM 608 N N . PRO A 1 87 ? 3.541 -8.466 -14.359 1.00 91.94 87 PRO A N 1
ATOM 609 C CA . PRO A 1 87 ? 2.777 -9.696 -14.557 1.00 91.94 87 PRO A CA 1
ATOM 610 C C . PRO A 1 87 ? 2.188 -10.219 -13.241 1.00 91.94 87 PRO A C 1
ATOM 612 O O . PRO A 1 87 ? 2.785 -10.051 -12.181 1.00 91.94 87 PRO A O 1
ATOM 615 N N . GLY A 1 88 ? 0.988 -10.802 -13.287 1.00 87.69 88 GLY A N 1
ATOM 616 C CA . GLY A 1 88 ? 0.239 -11.213 -12.087 1.00 87.69 88 GLY A CA 1
ATOM 617 C C . GLY A 1 88 ? -0.335 -10.052 -11.260 1.00 87.69 88 GLY A C 1
ATOM 618 O O . GLY A 1 88 ? -1.316 -10.247 -10.547 1.00 87.69 88 GLY A O 1
ATOM 619 N N . GLY A 1 89 ? 0.206 -8.843 -11.425 1.00 89.00 89 GLY A N 1
ATOM 620 C CA . GLY A 1 89 ? -0.187 -7.645 -10.704 1.00 89.00 89 GLY A CA 1
ATOM 621 C C . GLY A 1 89 ? 0.276 -7.640 -9.250 1.00 89.00 89 GLY A C 1
ATOM 622 O O . GLY A 1 89 ? 0.837 -8.600 -8.727 1.00 89.00 89 GLY A O 1
ATOM 623 N N . GLN A 1 90 ? 0.014 -6.519 -8.590 1.00 95.19 90 GLN A N 1
ATOM 624 C CA . GLN A 1 90 ? 0.135 -6.383 -7.144 1.00 95.19 90 GLN A CA 1
ATOM 625 C C . GLN A 1 90 ? -1.186 -5.838 -6.616 1.00 95.19 90 GLN A C 1
ATOM 627 O O . GLN A 1 90 ? -1.377 -4.629 -6.497 1.00 95.19 90 GLN A O 1
ATOM 632 N N . VAL A 1 91 ? -2.136 -6.737 -6.378 1.00 95.25 91 VAL A N 1
ATOM 633 C CA . VAL A 1 91 ? -3.507 -6.397 -5.986 1.00 95.25 91 VAL A CA 1
ATOM 634 C C . VAL A 1 91 ? -3.604 -6.389 -4.471 1.00 95.25 91 VAL A C 1
ATOM 636 O O . VAL A 1 91 ? -3.152 -7.334 -3.823 1.00 95.25 91 VAL A O 1
ATOM 639 N N . ALA A 1 92 ? -4.190 -5.337 -3.903 1.00 95.19 92 ALA A N 1
ATOM 640 C CA . ALA A 1 92 ? -4.469 -5.274 -2.479 1.00 95.19 92 ALA A CA 1
ATOM 641 C C . ALA A 1 92 ? -5.690 -6.139 -2.129 1.00 95.19 92 ALA A C 1
ATOM 643 O O . ALA A 1 92 ? -6.674 -6.184 -2.866 1.00 95.19 92 ALA A O 1
ATOM 644 N N . TYR A 1 93 ? -5.631 -6.815 -0.987 1.00 94.62 93 TYR A N 1
ATOM 645 C CA . TYR A 1 93 ? -6.700 -7.674 -0.497 1.00 94.62 93 TYR A CA 1
ATOM 646 C C . TYR A 1 93 ? -6.770 -7.650 1.031 1.00 94.62 93 TYR A C 1
ATOM 648 O O . TYR A 1 93 ? -5.770 -7.420 1.711 1.00 94.62 93 TYR A O 1
ATOM 656 N N . VAL A 1 94 ? -7.947 -7.920 1.584 1.00 92.81 94 VAL A N 1
ATOM 657 C CA . VAL A 1 94 ? -8.158 -8.076 3.026 1.00 92.81 94 VAL A CA 1
ATOM 658 C C . VAL A 1 94 ? -7.950 -9.541 3.399 1.00 92.81 94 VAL A C 1
ATOM 660 O O . VAL A 1 94 ? -8.609 -10.428 2.852 1.00 92.81 94 VAL A O 1
ATOM 663 N N . ASP A 1 95 ? -7.008 -9.807 4.305 1.00 92.31 95 ASP A N 1
ATOM 664 C CA . ASP A 1 95 ? -6.720 -11.156 4.787 1.00 92.31 95 ASP A CA 1
ATOM 665 C C . ASP A 1 95 ? -7.903 -11.694 5.613 1.00 92.31 95 ASP A C 1
ATOM 667 O O . ASP A 1 95 ? -8.297 -11.062 6.598 1.00 92.31 95 ASP A O 1
ATOM 671 N N . PRO A 1 96 ? -8.465 -12.867 5.272 1.00 90.88 96 PRO A N 1
ATOM 672 C CA . PRO A 1 96 ? -9.672 -13.366 5.925 1.00 90.88 96 PRO A CA 1
ATOM 673 C C . PRO A 1 96 ? -9.439 -13.844 7.361 1.00 90.88 96 PRO A C 1
ATOM 675 O O . PRO A 1 96 ? -10.403 -14.074 8.087 1.00 90.88 96 PRO A O 1
ATOM 678 N N . LYS A 1 97 ? -8.183 -14.039 7.787 1.00 90.25 97 LYS A N 1
ATOM 679 C CA . LYS A 1 97 ? -7.861 -14.546 9.127 1.00 90.25 97 LYS A CA 1
ATOM 680 C C . LYS A 1 97 ? -7.686 -13.427 10.142 1.00 90.25 97 LYS A C 1
ATOM 682 O O . LYS A 1 97 ? -8.069 -13.602 11.294 1.00 90.25 97 LYS A O 1
ATOM 687 N N . CYS A 1 98 ? -7.074 -12.313 9.745 1.00 88.50 98 CYS A N 1
ATOM 688 C CA . CYS A 1 98 ? -6.746 -11.219 10.666 1.00 88.50 98 CYS A CA 1
ATOM 689 C C . CYS A 1 98 ? -7.292 -9.848 10.253 1.00 88.50 98 CYS A C 1
ATOM 691 O O . CYS A 1 98 ? -7.123 -8.890 11.004 1.00 88.50 98 CYS A O 1
ATOM 693 N N . GLY A 1 99 ? -7.916 -9.728 9.079 1.00 87.19 99 GLY A N 1
ATOM 694 C CA . GLY A 1 99 ? -8.451 -8.468 8.559 1.00 87.19 99 GLY A CA 1
ATOM 695 C C . GLY A 1 99 ? -7.388 -7.481 8.073 1.00 87.19 99 GLY A C 1
ATOM 696 O O . GLY A 1 99 ? -7.732 -6.386 7.638 1.00 87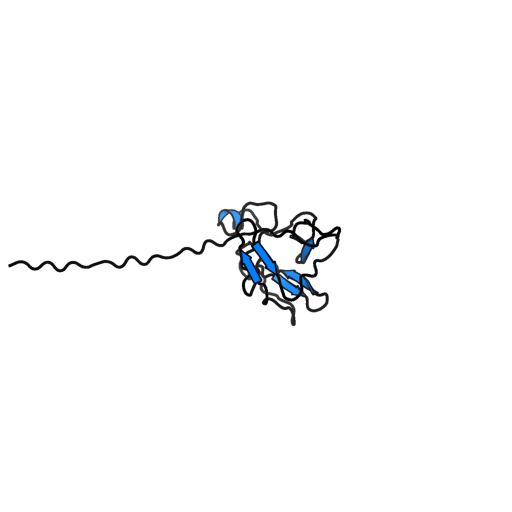.19 99 GLY A O 1
ATOM 697 N N . ALA A 1 100 ? -6.101 -7.8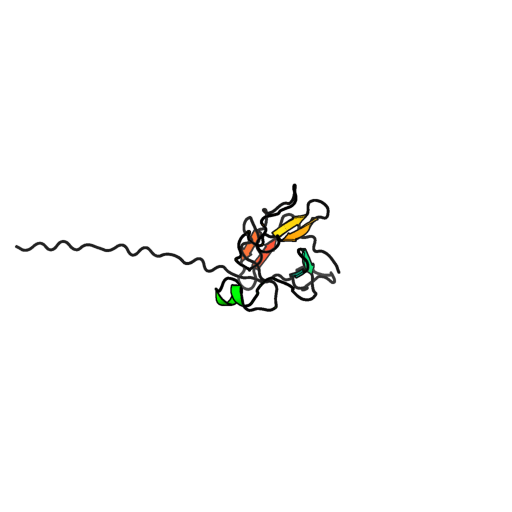39 8.133 1.00 90.19 100 ALA A N 1
ATOM 698 C CA . ALA A 1 100 ? -5.029 -6.973 7.663 1.00 90.19 100 ALA A CA 1
ATOM 699 C C . ALA A 1 100 ? -5.103 -6.783 6.144 1.00 90.19 100 ALA A C 1
ATOM 701 O O . ALA A 1 100 ? -5.320 -7.745 5.403 1.00 90.19 100 ALA A O 1
ATOM 702 N N . VAL A 1 101 ? -4.848 -5.563 5.671 1.00 92.50 101 VAL A N 1
ATOM 703 C CA . VAL A 1 101 ? -4.719 -5.312 4.231 1.00 92.50 101 VAL A CA 1
ATOM 704 C C . VAL A 1 101 ? -3.334 -5.750 3.756 1.00 92.50 101 VAL A C 1
ATOM 706 O O . VAL A 1 101 ? -2.302 -5.244 4.206 1.00 92.50 101 VAL A O 1
ATOM 709 N N . LYS A 1 102 ? -3.314 -6.707 2.838 1.00 94.88 102 LYS A N 1
ATOM 710 C CA . LYS A 1 102 ? -2.129 -7.292 2.210 1.00 94.88 102 LYS A CA 1
ATOM 711 C C . LYS A 1 102 ? -2.152 -7.032 0.711 1.00 94.88 102 LYS A C 1
ATOM 713 O O . LYS A 1 102 ? -3.096 -6.435 0.204 1.00 94.88 102 LYS A O 1
ATOM 718 N N . TYR A 1 103 ? -1.104 -7.437 0.010 1.00 95.81 103 TYR A N 1
ATOM 719 C CA . TYR A 1 103 ? -1.056 -7.354 -1.446 1.00 95.81 103 TYR A CA 1
ATOM 720 C C . TYR A 1 103 ? -0.318 -8.549 -2.040 1.00 95.81 103 TYR A C 1
ATOM 722 O O . TYR A 1 103 ? 0.496 -9.183 -1.363 1.00 95.81 103 TYR A O 1
ATOM 730 N N . THR A 1 104 ? -0.639 -8.883 -3.289 1.00 96.69 104 THR A N 1
ATOM 731 C CA . THR A 1 104 ? 0.020 -9.981 -4.004 1.00 96.69 104 THR A CA 1
ATOM 732 C C . THR A 1 104 ? 1.477 -9.649 -4.312 1.00 96.69 104 THR A C 1
ATOM 734 O O . THR A 1 104 ? 1.844 -8.487 -4.491 1.00 96.69 104 THR A O 1
ATOM 737 N N . GLU A 1 105 ? 2.322 -10.677 -4.347 1.00 95.19 105 GLU A N 1
ATOM 738 C CA . GLU A 1 105 ? 3.727 -10.534 -4.724 1.00 95.19 105 GLU A CA 1
ATOM 739 C C . GLU A 1 105 ? 3.850 -10.227 -6.229 1.00 95.19 105 GLU A C 1
ATOM 741 O O . GLU A 1 105 ? 3.062 -10.758 -7.018 1.00 95.19 105 GLU A O 1
ATOM 746 N N . PRO A 1 106 ? 4.836 -9.418 -6.661 1.00 94.00 106 PRO A N 1
ATOM 747 C CA . PRO A 1 106 ? 5.149 -9.266 -8.078 1.00 94.00 106 PRO A CA 1
ATOM 748 C C . PRO A 1 106 ? 5.250 -10.619 -8.792 1.00 94.00 106 PRO A C 1
ATOM 750 O O . PRO A 1 106 ? 5.875 -11.541 -8.273 1.00 94.00 106 PRO A O 1
ATOM 753 N N . HIS A 1 107 ? 4.706 -10.728 -10.007 1.00 92.88 107 HIS A N 1
ATOM 754 C CA . HIS A 1 107 ? 4.718 -11.966 -10.804 1.00 92.88 107 HIS A CA 1
ATOM 755 C C . HIS A 1 107 ? 3.858 -13.105 -10.233 1.00 92.88 107 HIS A C 1
ATOM 757 O O . HIS A 1 107 ? 3.894 -14.217 -10.760 1.00 92.88 107 HIS A O 1
ATOM 763 N N . SER A 1 108 ? 3.038 -12.839 -9.210 1.00 94.06 108 SER A N 1
ATOM 764 C CA . SER A 1 108 ? 2.146 -13.818 -8.596 1.00 94.06 108 SER A CA 1
ATOM 765 C C . SER A 1 108 ? 0.726 -13.278 -8.464 1.00 94.06 108 SER A C 1
ATOM 767 O O . SER A 1 108 ? 0.479 -12.261 -7.828 1.00 94.06 108 SER A O 1
ATOM 769 N N . ALA A 1 109 ? -0.237 -14.021 -9.008 1.00 89.69 109 ALA A N 1
ATOM 770 C CA . ALA A 1 109 ? -1.663 -13.761 -8.801 1.00 89.69 109 ALA A CA 1
ATOM 771 C C . ALA A 1 109 ? -2.229 -14.530 -7.588 1.00 89.69 109 ALA A C 1
ATOM 773 O O . ALA A 1 109 ? -3.444 -14.682 -7.458 1.00 89.69 109 ALA A O 1
ATOM 774 N N . PHE A 1 110 ? -1.369 -15.086 -6.724 1.00 94.88 110 PHE A N 1
ATOM 775 C CA . PHE A 1 110 ? -1.826 -15.874 -5.584 1.00 94.88 110 PHE A CA 1
ATOM 776 C C . PHE A 1 110 ? -2.517 -14.989 -4.544 1.00 94.88 110 PHE A C 1
ATOM 778 O O . PHE A 1 110 ? -1.893 -14.135 -3.915 1.00 94.88 110 PHE A O 1
ATOM 785 N N . ILE A 1 111 ? -3.800 -15.262 -4.321 1.00 95.50 111 ILE A N 1
ATOM 786 C CA . ILE A 1 111 ? -4.621 -14.640 -3.287 1.00 95.50 111 ILE A CA 1
ATOM 787 C C . ILE A 1 111 ? -5.184 -15.767 -2.409 1.00 95.50 111 ILE A C 1
ATOM 789 O O . ILE A 1 111 ? -5.751 -16.724 -2.944 1.00 95.50 111 ILE A O 1
ATOM 793 N N . PRO A 1 112 ? -5.027 -15.706 -1.073 1.00 95.06 112 PRO A N 1
ATOM 794 C CA . PRO A 1 112 ? -5.565 -16.727 -0.181 1.00 95.06 112 PRO A CA 1
ATOM 795 C C . PRO A 1 112 ? -7.081 -16.901 -0.334 1.00 95.06 112 PRO A C 1
ATOM 797 O O . PRO A 1 112 ? -7.820 -15.926 -0.462 1.00 95.06 112 PRO A O 1
ATOM 800 N N . ALA A 1 113 ? -7.558 -18.146 -0.253 1.00 97.19 113 ALA A N 1
ATOM 801 C CA . ALA A 1 113 ? -8.990 -18.431 -0.299 1.00 97.19 113 ALA A CA 1
ATOM 802 C C . ALA A 1 113 ? -9.743 -17.677 0.812 1.00 97.19 113 ALA A C 1
ATOM 804 O O . ALA A 1 113 ? -9.343 -17.711 1.977 1.00 97.19 113 ALA A O 1
ATOM 805 N N . GLY A 1 114 ? -10.838 -17.012 0.435 1.00 95.44 114 GLY A N 1
ATOM 806 C CA . GLY A 1 114 ? -11.661 -16.197 1.332 1.00 95.44 114 GLY A CA 1
ATOM 807 C C . GLY A 1 114 ? -11.208 -14.742 1.485 1.00 95.44 114 GLY A C 1
ATOM 808 O O . GLY A 1 114 ? -11.926 -13.971 2.112 1.00 95.44 114 GLY A O 1
ATOM 809 N N . ALA A 1 115 ? -10.060 -14.348 0.925 1.00 95.56 115 ALA A N 1
ATOM 810 C CA . ALA A 1 115 ? -9.660 -12.945 0.900 1.00 95.56 115 ALA A CA 1
ATOM 811 C C . ALA A 1 115 ? -10.616 -12.094 0.052 1.00 95.56 115 ALA A C 1
ATOM 813 O O . ALA A 1 115 ? -11.169 -12.568 -0.942 1.00 95.56 115 ALA A O 1
ATOM 814 N N . VAL A 1 116 ? -10.766 -10.825 0.434 1.00 94.88 116 VAL A N 1
ATOM 815 C CA . VAL A 1 116 ? -11.626 -9.858 -0.265 1.00 94.88 116 VAL A CA 1
ATOM 816 C C . VAL A 1 116 ? -10.761 -8.863 -1.027 1.00 94.88 116 VAL A C 1
ATOM 818 O O . VAL A 1 116 ? -9.861 -8.260 -0.448 1.00 94.88 116 VAL A O 1
ATOM 821 N N . THR A 1 117 ? -11.020 -8.696 -2.320 1.00 94.81 117 THR A N 1
ATOM 822 C CA . THR A 1 117 ? -10.231 -7.838 -3.228 1.00 94.81 117 THR A CA 1
ATOM 823 C C . THR A 1 117 ? -11.005 -6.628 -3.744 1.00 94.81 117 THR A C 1
ATOM 825 O O . THR A 1 117 ? -10.440 -5.793 -4.448 1.00 94.81 117 THR A O 1
ATOM 828 N N . ASP A 1 118 ? -12.303 -6.559 -3.459 1.00 94.44 118 ASP A N 1
ATOM 829 C CA . ASP A 1 118 ? -13.208 -5.511 -3.911 1.00 94.44 118 ASP A CA 1
ATOM 830 C C . ASP A 1 118 ? -13.705 -4.646 -2.739 1.00 94.44 118 ASP A C 1
ATOM 832 O O . ASP A 1 118 ? -13.210 -4.771 -1.623 1.00 94.44 118 ASP A O 1
ATOM 836 N N . GLY A 1 119 ? -14.652 -3.734 -2.987 1.00 91.50 119 GLY A N 1
ATOM 837 C CA . GLY A 1 119 ? -15.253 -2.866 -1.967 1.00 91.50 119 GLY A CA 1
ATOM 838 C C . GLY A 1 119 ? -14.467 -1.592 -1.634 1.00 91.50 119 GLY A C 1
ATOM 839 O O . GLY A 1 119 ? -14.914 -0.806 -0.798 1.00 91.50 119 GLY A O 1
ATOM 840 N N . PHE A 1 120 ? -13.320 -1.358 -2.279 1.00 91.69 120 PHE A N 1
ATOM 841 C CA . PHE A 1 120 ? -12.578 -0.106 -2.128 1.00 91.69 120 PHE A CA 1
ATOM 842 C C . PHE A 1 120 ? -13.326 1.023 -2.839 1.00 91.69 120 PHE A C 1
ATOM 844 O O . PHE A 1 120 ? -13.814 0.840 -3.956 1.00 91.69 120 PHE A O 1
ATOM 851 N N . SER A 1 121 ? -13.405 2.189 -2.204 1.00 91.12 121 SER A N 1
ATOM 852 C CA . SER A 1 121 ? -14.031 3.385 -2.764 1.00 91.12 121 SER A CA 1
ATOM 853 C C . SER A 1 121 ? -13.109 4.586 -2.613 1.00 91.12 121 SER A C 1
ATOM 855 O O . SER A 1 121 ? -12.663 4.902 -1.512 1.00 91.12 121 SER A O 1
ATOM 857 N N . PHE A 1 122 ? -12.825 5.254 -3.726 1.00 90.25 122 PHE A N 1
ATOM 858 C CA . PHE A 1 122 ? -11.969 6.421 -3.801 1.00 90.25 122 PHE A CA 1
ATOM 859 C C . PHE A 1 122 ? -12.799 7.596 -4.292 1.00 90.25 122 PHE A C 1
ATOM 861 O O . PHE A 1 122 ? -13.288 7.608 -5.422 1.00 90.25 122 PHE A O 1
ATOM 868 N N . SER A 1 123 ? -12.945 8.594 -3.429 1.00 89.75 123 SER A N 1
ATOM 869 C CA . SER A 1 123 ? -13.635 9.839 -3.735 1.00 89.75 123 SER A CA 1
ATOM 870 C C . SER A 1 123 ? -12.621 10.968 -3.814 1.00 89.75 123 SER A C 1
ATOM 872 O O . SER A 1 123 ? -12.037 11.358 -2.801 1.00 89.75 123 SER A O 1
ATOM 874 N N . GLN A 1 124 ? -12.407 11.498 -5.015 1.00 89.06 124 GLN A N 1
ATOM 875 C CA . GLN A 1 124 ? -11.501 12.618 -5.241 1.00 89.06 124 GLN A CA 1
ATOM 876 C C . GLN A 1 124 ? -12.126 13.928 -4.733 1.00 89.06 124 GLN A C 1
ATOM 878 O O . GLN A 1 124 ? -13.209 14.316 -5.167 1.00 89.06 124 GLN A O 1
ATOM 883 N N . GLY A 1 125 ? -11.426 14.633 -3.842 1.00 86.88 125 GLY A N 1
ATOM 884 C CA . GLY A 1 125 ? -11.762 15.996 -3.428 1.00 86.88 125 GLY A CA 1
ATOM 885 C C . GLY A 1 125 ? -10.929 17.058 -4.152 1.00 86.88 125 GLY A C 1
ATOM 886 O O . GLY A 1 125 ? -10.082 16.755 -4.995 1.00 86.88 125 GLY A O 1
ATOM 887 N N . SER A 1 126 ? -11.141 18.327 -3.789 1.00 84.38 126 SER A N 1
ATOM 888 C CA . SER A 1 126 ? -10.438 19.479 -4.379 1.00 84.38 126 SER A CA 1
ATOM 889 C C . SER A 1 126 ? -8.951 19.552 -4.021 1.00 84.38 126 SER A C 1
ATOM 891 O O . SER A 1 126 ? -8.176 20.162 -4.751 1.00 84.38 126 SER A O 1
ATOM 893 N N . SER A 1 127 ? -8.554 18.967 -2.887 1.00 84.75 127 SER A N 1
ATOM 894 C CA . SER A 1 127 ? -7.174 19.029 -2.374 1.00 84.75 127 SER A CA 1
ATOM 895 C C . SER A 1 127 ? -6.606 17.660 -2.003 1.00 84.75 127 SER A C 1
ATOM 897 O O . SER A 1 127 ? -5.404 17.449 -2.115 1.00 84.75 127 SER A O 1
ATOM 899 N N . PHE A 1 128 ? -7.454 16.722 -1.586 1.00 87.12 128 PHE A N 1
ATOM 900 C CA . PHE A 1 128 ? -7.098 15.332 -1.307 1.00 87.12 128 PHE A CA 1
ATOM 901 C C . PHE A 1 128 ? -8.291 14.428 -1.623 1.00 87.12 128 PHE A C 1
ATOM 903 O O . PHE A 1 128 ? -9.436 14.885 -1.624 1.00 87.12 128 PHE A O 1
ATOM 910 N N . GLY A 1 129 ? -8.017 13.157 -1.906 1.00 90.56 129 GLY A N 1
ATOM 911 C CA . GLY A 1 129 ? -9.039 12.121 -2.025 1.00 90.56 129 GLY A CA 1
ATOM 912 C C . GLY A 1 129 ? -9.233 11.361 -0.714 1.00 90.56 129 GLY A C 1
ATOM 913 O O . GLY A 1 129 ? -8.370 11.383 0.164 1.00 90.56 129 GLY A O 1
ATOM 914 N N . ILE A 1 130 ? -10.366 10.677 -0.590 1.00 90.62 130 ILE A N 1
ATOM 915 C CA . ILE A 1 130 ? -10.653 9.750 0.507 1.00 90.62 130 ILE A CA 1
ATOM 916 C C . ILE A 1 130 ? -10.750 8.351 -0.082 1.00 90.62 130 ILE A C 1
ATOM 918 O O . ILE A 1 130 ? -11.602 8.110 -0.933 1.00 90.62 130 ILE A O 1
ATOM 922 N N . LEU A 1 131 ? -9.893 7.447 0.392 1.00 92.06 131 LEU A N 1
ATOM 923 C CA . LEU A 1 131 ? -10.017 6.016 0.146 1.00 92.06 131 LEU A CA 1
ATOM 924 C C . LEU A 1 131 ? -10.668 5.351 1.364 1.00 92.06 131 LEU A C 1
ATOM 926 O O . LEU A 1 131 ? -10.199 5.532 2.489 1.00 92.06 131 LEU A O 1
ATOM 930 N N . SER A 1 132 ? -11.710 4.559 1.142 1.00 89.12 132 SER A N 1
ATOM 931 C CA . SER A 1 132 ? -12.389 3.768 2.168 1.00 89.12 132 SER A CA 1
ATOM 932 C C . SER A 1 132 ? -12.653 2.337 1.697 1.00 89.12 132 SER A C 1
ATOM 934 O O . SER A 1 132 ? -12.569 2.027 0.509 1.00 89.12 132 SER A O 1
ATOM 936 N N . TRP A 1 133 ? -12.951 1.457 2.650 1.00 88.75 133 TRP A N 1
ATOM 937 C CA . TRP A 1 133 ? -13.403 0.087 2.421 1.00 88.75 133 TRP A CA 1
ATOM 938 C C . TRP A 1 133 ? -14.297 -0.316 3.594 1.00 88.75 133 TRP A C 1
ATOM 940 O O . TRP A 1 133 ? -13.837 -0.283 4.735 1.00 88.75 133 TRP A O 1
ATOM 950 N N . GLY A 1 134 ? -15.570 -0.635 3.343 1.00 83.12 134 GLY A N 1
ATOM 951 C CA . GLY A 1 134 ? -16.531 -0.952 4.408 1.00 83.12 134 GLY A CA 1
ATOM 952 C C . GLY A 1 134 ? -16.532 0.084 5.545 1.00 83.12 134 GLY A C 1
ATOM 953 O O . GLY A 1 134 ? -16.678 1.281 5.298 1.00 83.12 134 GLY A O 1
ATOM 954 N N . GLU A 1 135 ? -16.334 -0.380 6.784 1.00 75.44 135 GLU A N 1
ATOM 955 C CA . GLU A 1 135 ? -16.220 0.467 7.987 1.00 75.44 135 GLU A CA 1
ATOM 956 C C . GLU A 1 135 ? -14.783 0.949 8.288 1.00 75.44 135 GLU A C 1
ATOM 958 O O . GLU A 1 135 ? -14.576 1.727 9.219 1.00 75.44 135 GLU A O 1
ATOM 963 N N . GLY A 1 136 ? -13.778 0.529 7.512 1.00 70.69 136 GLY A N 1
ATOM 964 C CA . GLY A 1 136 ? -12.387 0.963 7.668 1.00 70.69 136 GLY A CA 1
ATOM 965 C C . GLY A 1 136 ? -11.347 -0.115 7.353 1.00 70.69 136 GLY A C 1
ATOM 966 O O . GLY A 1 136 ? -11.668 -1.244 6.992 1.00 70.69 136 GLY A O 1
ATOM 967 N N . PHE A 1 137 ? -10.070 0.244 7.515 1.00 69.00 137 PHE A N 1
ATOM 968 C CA . PHE A 1 137 ? -8.929 -0.659 7.326 1.00 69.00 137 PHE A CA 1
ATOM 969 C C . PHE A 1 137 ? -8.359 -1.127 8.666 1.00 69.00 137 PHE A C 1
ATOM 971 O O . PHE A 1 137 ? -8.159 -0.313 9.568 1.00 69.00 137 PHE A O 1
ATOM 978 N N . ILE A 1 138 ? -7.971 -2.402 8.762 1.00 60.06 138 ILE A N 1
ATOM 979 C CA . ILE A 1 138 ? -7.008 -2.851 9.773 1.00 60.06 138 ILE A CA 1
ATOM 980 C C . ILE A 1 138 ? -5.630 -2.854 9.113 1.00 60.06 138 ILE A C 1
ATOM 982 O O . ILE A 1 138 ? -5.359 -3.610 8.179 1.00 60.06 138 ILE A O 1
ATOM 986 N N . ALA A 1 139 ? -4.746 -1.989 9.597 1.00 61.47 139 ALA A N 1
ATOM 987 C CA . ALA A 1 139 ? -3.345 -1.998 9.207 1.00 61.47 139 ALA A CA 1
ATOM 988 C C . ALA A 1 139 ? -2.522 -2.752 10.252 1.00 61.47 139 ALA A C 1
ATOM 990 O O . ALA A 1 139 ? -2.759 -2.622 11.455 1.00 61.47 139 ALA A O 1
ATOM 991 N N . ALA A 1 140 ? -1.533 -3.526 9.806 1.00 56.28 140 ALA A N 1
ATOM 992 C CA . ALA A 1 140 ? -0.658 -4.230 10.732 1.00 56.28 140 ALA A CA 1
ATOM 993 C C . ALA A 1 140 ? 0.256 -3.227 11.460 1.00 56.28 140 ALA A C 1
ATOM 995 O O . ALA A 1 140 ? 1.039 -2.510 10.827 1.00 56.28 140 ALA A O 1
ATOM 996 N N . GLY A 1 141 ? 0.149 -3.192 12.792 1.00 49.28 141 GLY A N 1
ATOM 997 C CA . GLY A 1 141 ? 1.082 -2.487 13.671 1.00 49.28 141 GLY A CA 1
ATOM 998 C C . GLY A 1 141 ? 2.492 -3.080 13.597 1.00 49.28 141 GLY A C 1
ATOM 999 O O . GLY A 1 141 ? 2.697 -4.165 13.047 1.00 49.28 141 GLY A O 1
ATOM 1000 N N . ARG A 1 142 ? 3.480 -2.328 14.083 1.00 45.59 142 ARG A N 1
ATOM 1001 C CA . ARG A 1 142 ? 4.884 -2.753 14.091 1.00 45.59 142 ARG A CA 1
ATOM 1002 C C . ARG A 1 142 ? 5.109 -3.930 15.030 1.00 45.59 142 ARG A C 1
ATOM 1004 O O . ARG A 1 142 ? 4.592 -3.862 16.164 1.00 45.59 142 ARG A O 1
#

pLDDT: mean 85.49, std 15.54, range [37.94, 97.19]